Protein AF-A0A7V0VDA1-F1 (afdb_monomer_lite)

Secondary structure (DSSP, 8-state):
-HHHHHHHHHSSPP-TTSGGGTTS-HHHHHHHHHHHHHHHHHHHHTTTSS----EEEEEE-TTSSEEEEEEEESSS--HHHHHHHHHHHHHHHHHHT-EEEEEEEEPP-

Radius of gyration: 15.43 Å; chains: 1; bounding box: 32×30×44 Å

Structure (mmCIF, N/CA/C/O backbone):
data_AF-A0A7V0VDA1-F1
#
_entry.id   AF-A0A7V0VDA1-F1
#
loop_
_atom_site.group_PDB
_atom_site.id
_atom_site.type_symbol
_atom_site.label_atom_id
_atom_site.label_alt_id
_atom_site.label_comp_id
_atom_site.label_asym_id
_atom_site.label_entity_id
_atom_site.label_seq_id
_atom_site.pdbx_PDB_ins_code
_atom_site.Cartn_x
_atom_site.Cartn_y
_atom_site.Cartn_z
_atom_site.occupancy
_atom_site.B_iso_or_equiv
_atom_site.auth_seq_id
_atom_site.auth_comp_id
_atom_site.auth_asym_id
_atom_site.auth_atom_id
_atom_site.pdbx_PDB_model_num
ATOM 1 N N . MET A 1 1 ? -20.159 1.550 7.195 1.00 79.94 1 MET A N 1
ATOM 2 C CA . MET A 1 1 ? -18.949 0.914 6.624 1.00 79.94 1 MET A CA 1
ATOM 3 C C . MET A 1 1 ? -18.266 1.763 5.537 1.00 79.94 1 MET A C 1
ATOM 5 O O . MET A 1 1 ? -17.239 2.369 5.822 1.00 79.94 1 MET A O 1
ATOM 9 N N . ILE A 1 2 ? -18.824 1.872 4.319 1.00 87.06 2 ILE A N 1
ATOM 10 C CA . ILE A 1 2 ? -18.153 2.475 3.138 1.00 87.06 2 ILE A CA 1
ATOM 11 C C . ILE A 1 2 ? -17.710 3.930 3.371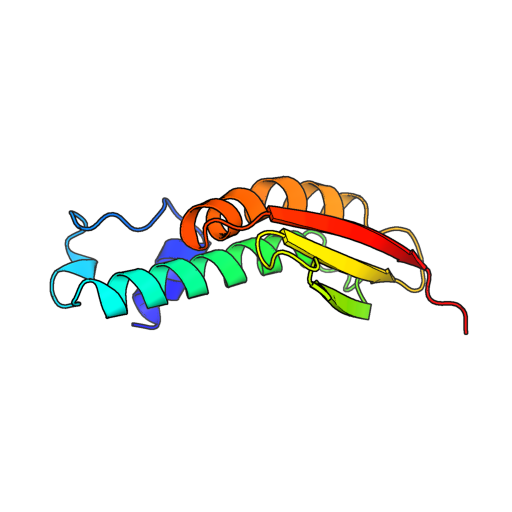 1.00 87.06 2 ILE A C 1
ATOM 13 O O . ILE A 1 2 ? -16.560 4.277 3.109 1.00 87.06 2 ILE A O 1
ATOM 17 N N . ALA A 1 3 ? -18.578 4.770 3.943 1.00 86.75 3 ALA A N 1
ATOM 18 C CA . ALA A 1 3 ? -18.243 6.164 4.253 1.00 86.75 3 ALA A CA 1
ATOM 19 C C . ALA A 1 3 ? -17.051 6.295 5.224 1.00 86.75 3 ALA A C 1
ATOM 21 O O . ALA A 1 3 ? -16.242 7.216 5.101 1.00 86.75 3 ALA A O 1
ATOM 22 N N . ASN A 1 4 ? -16.904 5.355 6.164 1.00 85.56 4 ASN A N 1
ATOM 23 C CA . ASN A 1 4 ? -15.771 5.332 7.088 1.00 85.56 4 ASN A CA 1
ATOM 24 C C . ASN A 1 4 ? -14.481 4.923 6.366 1.00 85.56 4 ASN A C 1
ATOM 26 O O . ASN A 1 4 ? -13.467 5.596 6.535 1.00 85.56 4 ASN A O 1
ATOM 30 N N . ILE A 1 5 ? -14.526 3.913 5.492 1.00 87.38 5 ILE A N 1
ATOM 31 C CA . ILE A 1 5 ? -13.387 3.526 4.638 1.00 87.38 5 ILE A CA 1
ATOM 32 C C . ILE A 1 5 ? -12.923 4.731 3.796 1.00 87.38 5 ILE A C 1
ATOM 34 O O . ILE A 1 5 ? -11.745 5.098 3.806 1.00 87.38 5 ILE A O 1
ATOM 38 N N . ALA A 1 6 ? -13.866 5.425 3.148 1.00 85.88 6 ALA A N 1
ATOM 39 C CA . ALA A 1 6 ? -13.593 6.626 2.363 1.00 85.88 6 ALA A CA 1
ATOM 40 C C . ALA A 1 6 ? -13.004 7.770 3.215 1.00 85.88 6 ALA A C 1
ATOM 42 O O . ALA A 1 6 ? -12.047 8.428 2.812 1.00 85.88 6 ALA A O 1
ATOM 43 N N . ARG A 1 7 ? -13.515 7.999 4.428 1.00 84.00 7 ARG A N 1
ATOM 44 C CA . ARG A 1 7 ? -12.974 9.022 5.338 1.00 84.00 7 ARG A CA 1
ATOM 45 C C . ARG A 1 7 ? -11.539 8.705 5.757 1.00 84.00 7 ARG A C 1
ATOM 47 O O . ARG A 1 7 ? -10.684 9.593 5.757 1.00 84.00 7 ARG A O 1
ATOM 54 N N . TYR A 1 8 ? -11.287 7.457 6.136 1.00 84.31 8 TYR A N 1
ATOM 55 C CA . TYR A 1 8 ? -10.030 7.047 6.746 1.00 84.31 8 TYR A CA 1
ATOM 56 C C . TYR A 1 8 ? -8.923 6.739 5.742 1.00 84.31 8 TYR A C 1
ATOM 58 O O . TYR A 1 8 ? -7.772 6.660 6.165 1.00 84.31 8 TYR A O 1
ATOM 66 N N . HIS A 1 9 ? -9.193 6.648 4.435 1.00 82.81 9 HIS A N 1
ATOM 67 C CA . HIS A 1 9 ? -8.102 6.565 3.457 1.00 82.81 9 HIS A CA 1
ATOM 68 C C . HIS A 1 9 ? -7.403 7.919 3.215 1.00 82.81 9 HIS A C 1
ATOM 70 O O . HIS A 1 9 ? -6.199 7.934 2.988 1.00 82.81 9 HIS A O 1
ATOM 76 N N . ARG A 1 10 ? -8.107 9.061 3.334 1.00 75.38 10 ARG A N 1
ATOM 77 C CA . ARG A 1 10 ? -7.520 10.411 3.113 1.00 75.38 10 ARG A CA 1
ATOM 78 C C . ARG A 1 10 ? -7.095 11.137 4.390 1.00 75.38 10 ARG A C 1
ATOM 80 O O . ARG A 1 10 ? -6.238 12.011 4.330 1.00 75.38 10 ARG A O 1
ATOM 87 N N . LYS A 1 11 ? -7.738 10.854 5.531 1.00 70.75 11 LYS A N 1
ATOM 88 C CA . LYS A 1 11 ? -7.562 11.617 6.788 1.00 70.75 11 LYS A CA 1
ATOM 89 C C . LYS A 1 11 ? -6.698 10.868 7.814 1.00 70.75 11 LYS A C 1
ATOM 91 O O . LYS A 1 11 ? -5.901 10.015 7.445 1.00 70.75 11 LYS A O 1
ATOM 96 N N . ALA A 1 12 ? -6.788 11.204 9.102 1.00 68.62 12 ALA A N 1
ATOM 97 C CA . ALA A 1 12 ? -6.103 10.481 10.181 1.00 68.62 12 ALA A CA 1
ATOM 98 C C . ALA A 1 12 ? -6.542 9.003 10.256 1.00 68.62 12 ALA A C 1
ATOM 100 O O . ALA A 1 12 ? -7.552 8.633 9.663 1.00 68.62 12 ALA A O 1
ATOM 101 N N . LEU A 1 13 ? -5.790 8.159 10.970 1.00 63.81 13 LEU A N 1
ATOM 102 C CA . LEU A 1 13 ? -6.177 6.762 11.204 1.00 63.81 13 LEU A CA 1
ATOM 103 C C . LEU A 1 13 ? -7.495 6.668 11.994 1.00 63.81 13 LEU A C 1
ATOM 105 O O . LEU A 1 13 ? -7.771 7.555 12.812 1.00 63.81 13 LEU A O 1
ATOM 109 N N . PRO A 1 14 ? -8.303 5.617 11.766 1.00 62.38 14 PRO A N 1
ATOM 110 C CA . PRO A 1 14 ? -9.452 5.332 12.614 1.00 62.38 14 PRO A CA 1
ATOM 111 C C . PRO A 1 14 ? -8.987 5.129 14.057 1.00 62.38 14 PRO A C 1
ATOM 113 O O . PRO A 1 14 ? -8.009 4.435 14.319 1.00 62.38 14 PRO A O 1
ATOM 116 N N . LYS A 1 15 ? -9.672 5.784 14.992 1.00 65.81 15 LYS A N 1
ATOM 117 C CA . LYS A 1 15 ? -9.518 5.584 16.432 1.00 65.81 15 LYS A CA 1
ATOM 118 C C . LYS A 1 15 ? -10.900 5.268 16.980 1.00 65.81 15 LYS A C 1
ATOM 120 O O . LYS A 1 15 ? -11.843 5.970 16.615 1.00 65.81 15 LYS A O 1
ATOM 125 N N . GLU A 1 16 ? -11.009 4.293 17.876 1.00 58.22 16 GLU A N 1
ATOM 126 C CA . GLU A 1 16 ? -12.280 3.875 18.502 1.00 58.22 16 GLU A CA 1
ATOM 127 C C . GLU A 1 16 ? -13.078 5.055 19.075 1.00 58.22 16 GLU A C 1
ATOM 129 O O . GLU A 1 16 ? -14.297 5.118 18.975 1.00 58.22 16 GLU A O 1
ATOM 134 N N . LYS A 1 17 ? -12.387 6.082 19.589 1.00 61.72 17 LYS A N 1
ATOM 135 C CA . LYS A 1 17 ? -13.019 7.284 20.160 1.00 61.72 17 LYS A CA 1
ATOM 136 C C . LYS A 1 17 ? -13.712 8.194 19.134 1.00 61.72 17 LYS A C 1
ATOM 138 O O . LYS A 1 17 ? -14.322 9.193 19.518 1.00 61.72 17 LYS A O 1
ATOM 143 N N . HIS A 1 18 ? -13.610 7.924 17.832 1.00 74.31 18 HIS A N 1
ATOM 144 C CA . HIS A 1 18 ? -14.294 8.722 16.819 1.00 74.31 18 HIS A CA 1
ATOM 145 C C . HIS A 1 18 ? -15.794 8.407 16.808 1.00 74.31 18 HIS A C 1
ATOM 147 O O . HIS A 1 18 ? -16.187 7.269 16.583 1.00 74.31 18 HIS A O 1
ATOM 153 N N . LYS A 1 19 ? -16.642 9.439 16.961 1.00 69.00 19 LYS A N 1
ATOM 154 C CA . LYS A 1 19 ? -18.116 9.310 16.982 1.00 69.00 19 LYS A CA 1
ATOM 155 C C . LYS A 1 19 ? -18.680 8.433 15.853 1.00 69.00 19 LYS A C 1
ATOM 157 O O . LYS A 1 19 ? -19.625 7.701 16.084 1.00 69.00 19 LYS A O 1
ATOM 162 N N . ASN A 1 20 ? -18.070 8.475 14.670 1.00 74.50 20 ASN A N 1
ATOM 163 C CA . ASN A 1 20 ? -18.529 7.773 13.467 1.00 74.50 20 ASN A CA 1
ATOM 164 C C . ASN A 1 20 ? -18.237 6.257 13.469 1.00 74.50 20 ASN A C 1
ATOM 166 O O . ASN A 1 20 ? -18.571 5.578 12.498 1.00 74.50 20 ASN A O 1
ATOM 170 N N . LEU A 1 21 ? -17.534 5.758 14.490 1.00 77.81 21 LEU A N 1
ATOM 171 C CA . LEU A 1 21 ? -17.213 4.344 14.689 1.00 77.81 21 LEU A CA 1
ATOM 172 C C . LEU A 1 21 ? -17.965 3.728 15.878 1.00 77.81 21 LEU A C 1
ATOM 174 O O . LEU A 1 21 ? -17.823 2.539 16.105 1.00 77.81 21 LEU A O 1
ATOM 178 N N . LYS A 1 22 ? -18.767 4.512 16.613 1.00 79.31 22 LYS A N 1
ATOM 179 C CA . LYS A 1 22 ? -19.448 4.061 17.839 1.00 79.31 22 LYS A CA 1
ATOM 180 C C . LYS A 1 22 ? -20.468 2.942 17.627 1.00 79.31 22 LYS A C 1
ATOM 182 O O . LYS A 1 22 ? -20.740 2.217 18.572 1.00 79.31 22 LYS A O 1
ATOM 187 N N . ASP A 1 23 ? -21.020 2.843 16.422 1.00 84.69 23 ASP A N 1
ATOM 188 C CA . ASP A 1 23 ? -22.040 1.850 16.071 1.00 84.69 23 ASP A CA 1
ATOM 189 C C . ASP A 1 23 ? -21.437 0.572 15.460 1.00 84.69 23 ASP A C 1
ATOM 191 O O . ASP A 1 23 ? -22.184 -0.280 14.993 1.00 84.69 23 ASP A O 1
ATOM 195 N N . PHE A 1 24 ? -20.103 0.465 15.401 1.00 84.62 24 PHE A N 1
ATOM 196 C CA . PHE A 1 24 ? -19.389 -0.688 14.849 1.00 84.62 24 PHE A CA 1
ATOM 197 C C . PHE A 1 24 ? -18.696 -1.451 15.972 1.00 84.62 24 PHE A C 1
ATOM 199 O O . PHE A 1 24 ? -18.138 -0.832 16.882 1.00 84.62 24 PHE A O 1
ATOM 206 N N . ASP A 1 25 ? -18.697 -2.778 15.881 1.00 89.12 25 ASP A N 1
ATOM 207 C CA . ASP A 1 25 ? -17.891 -3.609 16.773 1.00 89.12 25 ASP A CA 1
ATOM 208 C C . ASP A 1 25 ? -16.391 -3.561 16.410 1.00 89.12 25 ASP A C 1
ATOM 210 O O . ASP A 1 25 ? -15.977 -3.006 15.382 1.00 89.12 25 ASP A O 1
ATOM 214 N N . ASP A 1 26 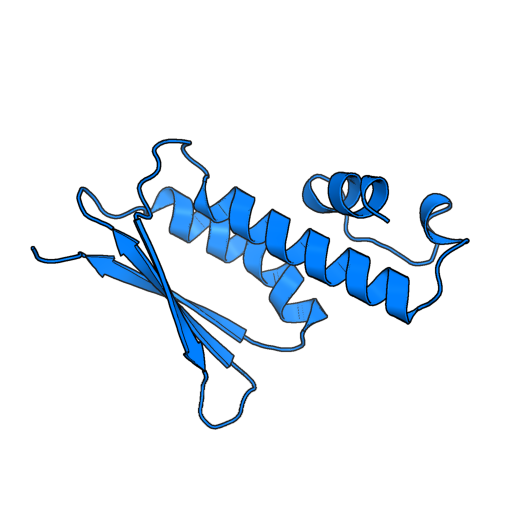? -15.547 -4.133 17.270 1.00 87.75 26 ASP A N 1
ATOM 215 C CA . ASP A 1 26 ? -14.091 -4.111 17.092 1.00 87.75 26 ASP A CA 1
ATOM 216 C C . ASP A 1 26 ? -13.645 -4.819 15.800 1.00 87.75 26 ASP A C 1
ATOM 218 O O . ASP A 1 26 ? -12.685 -4.392 15.146 1.00 87.75 26 ASP A O 1
ATOM 222 N N . ASP A 1 27 ? -14.365 -5.861 15.376 1.00 90.56 27 ASP A N 1
ATOM 223 C CA . ASP A 1 27 ? -14.078 -6.604 14.148 1.00 90.56 27 ASP A CA 1
ATOM 224 C C . ASP A 1 27 ? -14.419 -5.783 12.899 1.00 90.56 27 ASP A C 1
ATOM 226 O O . ASP A 1 27 ? -13.666 -5.766 11.916 1.00 90.56 27 ASP A O 1
ATOM 230 N N . GLU A 1 28 ? -15.531 -5.057 12.915 1.00 90.81 28 GLU A N 1
ATOM 231 C CA . GLU A 1 28 ? -15.922 -4.116 11.876 1.00 90.81 28 GLU A CA 1
ATOM 232 C C . GLU A 1 28 ? -14.967 -2.924 11.810 1.00 90.81 28 GLU A C 1
ATOM 234 O O . GLU A 1 28 ? -14.537 -2.536 10.717 1.00 90.81 28 GLU A O 1
ATOM 239 N N . ILE A 1 29 ? -14.557 -2.371 12.955 1.00 88.62 29 ILE A N 1
ATOM 240 C CA . ILE A 1 29 ? -13.544 -1.310 13.021 1.00 88.62 29 ILE A CA 1
ATOM 241 C C . ILE A 1 29 ? -12.218 -1.815 12.446 1.00 88.62 29 ILE A C 1
ATOM 243 O O . ILE A 1 29 ? -11.581 -1.108 11.649 1.00 88.62 29 ILE A O 1
ATOM 247 N N . ARG A 1 30 ? -11.811 -3.047 12.774 1.00 90.12 30 ARG A N 1
ATOM 248 C CA . ARG A 1 30 ? -10.617 -3.687 12.208 1.00 90.12 30 ARG A CA 1
ATOM 249 C C . ARG A 1 30 ? -10.731 -3.827 10.690 1.00 90.12 30 ARG A C 1
ATOM 251 O O . ARG A 1 30 ? -9.809 -3.421 9.979 1.00 90.12 30 ARG A O 1
ATOM 258 N N . LYS A 1 31 ? -11.864 -4.313 10.170 1.00 92.31 31 LYS A N 1
ATOM 259 C CA . LYS A 1 31 ? -12.126 -4.410 8.719 1.00 92.31 31 LYS A CA 1
ATOM 260 C C . LYS A 1 31 ? -12.052 -3.043 8.036 1.00 92.31 31 LYS A C 1
ATOM 262 O O . LYS A 1 31 ? -11.338 -2.897 7.045 1.00 92.31 31 LYS A O 1
ATOM 267 N N . ILE A 1 32 ? -12.724 -2.025 8.581 1.00 91.44 32 ILE A N 1
ATOM 268 C CA . ILE A 1 32 ? -12.686 -0.644 8.066 1.00 91.44 32 ILE A CA 1
ATOM 269 C C . ILE A 1 32 ? -11.245 -0.134 8.008 1.00 91.44 32 ILE A C 1
ATOM 271 O O . ILE A 1 32 ? -10.844 0.477 7.016 1.00 91.44 32 ILE A O 1
ATOM 275 N N . SER A 1 33 ? -10.466 -0.392 9.057 1.00 90.62 33 SER A N 1
ATOM 276 C CA . SER A 1 33 ? -9.075 0.046 9.166 1.00 90.62 33 SER A CA 1
ATOM 277 C C . SER A 1 33 ? -8.193 -0.599 8.103 1.00 90.62 33 SER A C 1
ATOM 279 O O . SER A 1 33 ? -7.450 0.107 7.420 1.00 90.62 33 SER A O 1
ATOM 281 N N . ILE A 1 34 ? -8.307 -1.917 7.920 1.00 93.25 34 ILE A N 1
ATOM 282 C CA . ILE A 1 34 ? -7.547 -2.664 6.910 1.00 93.25 34 ILE A CA 1
ATOM 283 C C . ILE A 1 34 ? -7.903 -2.171 5.505 1.00 93.25 34 ILE A C 1
ATOM 285 O O . ILE A 1 34 ? -7.008 -1.829 4.735 1.00 93.25 34 ILE A O 1
ATOM 289 N N . LEU A 1 35 ? -9.195 -2.052 5.185 1.00 94.38 35 LEU A N 1
ATOM 290 C CA . LEU A 1 35 ? -9.651 -1.585 3.871 1.00 94.38 35 LEU A CA 1
ATOM 291 C C . LEU A 1 35 ? -9.202 -0.145 3.586 1.00 94.38 35 LEU A C 1
ATOM 293 O O . LEU A 1 35 ? -8.730 0.155 2.490 1.00 94.38 35 LEU A O 1
ATOM 297 N N . ALA A 1 36 ? -9.266 0.745 4.579 1.00 92.88 36 ALA A N 1
ATOM 298 C CA . ALA A 1 36 ? -8.723 2.096 4.455 1.00 92.88 36 ALA A CA 1
ATOM 299 C C . ALA A 1 36 ? -7.194 2.096 4.263 1.00 92.88 36 ALA A C 1
ATOM 301 O O . ALA A 1 36 ? -6.668 2.929 3.525 1.00 92.88 36 ALA A O 1
ATOM 302 N N . GLY A 1 37 ? -6.479 1.168 4.909 1.00 93.38 37 GLY A N 1
ATOM 303 C CA . GLY A 1 37 ? -5.043 0.947 4.730 1.00 93.38 37 GLY A CA 1
ATOM 304 C C . GLY A 1 37 ? -4.680 0.487 3.317 1.00 93.38 37 GLY A C 1
ATOM 305 O O . GLY A 1 37 ? -3.729 1.011 2.740 1.00 93.38 37 GLY A O 1
ATOM 306 N N . ILE A 1 38 ? -5.469 -0.421 2.735 1.00 94.44 38 ILE A N 1
ATOM 307 C CA . ILE A 1 38 ? -5.315 -0.861 1.340 1.00 94.44 38 ILE A CA 1
ATOM 308 C C . ILE A 1 38 ? -5.492 0.329 0.395 1.00 94.44 38 ILE A C 1
ATOM 310 O O . ILE A 1 38 ? -4.596 0.610 -0.394 1.00 94.44 38 ILE A O 1
ATOM 314 N N . LEU A 1 39 ? -6.576 1.100 0.539 1.00 94.06 39 LEU A N 1
ATOM 315 C CA . LEU A 1 39 ? -6.808 2.277 -0.307 1.00 94.06 39 LEU A CA 1
ATOM 316 C C . LEU A 1 39 ? -5.701 3.333 -0.186 1.00 94.06 39 LEU A C 1
ATOM 318 O O . LEU A 1 39 ? -5.352 3.975 -1.172 1.00 94.06 39 LEU A O 1
ATOM 322 N N . ARG A 1 40 ? -5.114 3.514 1.004 1.00 92.06 40 ARG A N 1
ATOM 323 C CA . ARG A 1 40 ? -3.960 4.411 1.184 1.00 92.06 40 ARG A CA 1
ATOM 324 C C . ARG A 1 40 ? -2.752 3.963 0.382 1.00 92.06 40 ARG A C 1
ATOM 326 O O . ARG A 1 40 ? -2.063 4.826 -0.156 1.00 92.06 40 ARG A O 1
ATOM 333 N N . LEU A 1 41 ? -2.473 2.660 0.362 1.00 94.50 41 LEU A N 1
ATOM 334 C CA . LEU A 1 41 ? -1.390 2.092 -0.432 1.00 94.50 41 LEU A CA 1
ATOM 335 C C . LEU A 1 41 ? -1.681 2.270 -1.924 1.00 94.50 41 LEU A C 1
ATOM 337 O O . LEU A 1 41 ? -0.826 2.789 -2.631 1.00 94.50 41 LEU A O 1
ATOM 341 N N . SER A 1 42 ? -2.903 1.966 -2.369 1.00 93.81 42 SER A N 1
ATOM 342 C CA . SER A 1 42 ? -3.349 2.201 -3.749 1.00 93.81 42 SER A CA 1
ATOM 343 C C . SER A 1 42 ? -3.194 3.661 -4.190 1.00 93.81 42 SER A C 1
ATOM 345 O O . SER A 1 42 ? -2.704 3.917 -5.280 1.00 93.81 42 SER A O 1
ATOM 347 N N . ASP A 1 43 ? -3.508 4.632 -3.329 1.00 93.38 43 ASP A N 1
ATOM 348 C CA . ASP A 1 43 ? -3.305 6.064 -3.619 1.00 93.38 43 ASP A CA 1
ATOM 349 C C . ASP A 1 43 ? -1.811 6.457 -3.695 1.00 93.38 43 ASP A C 1
ATOM 351 O O . ASP A 1 43 ? -1.449 7.482 -4.265 1.00 93.38 43 ASP A O 1
ATOM 355 N N . GLY A 1 44 ? -0.913 5.655 -3.111 1.00 93.62 44 GLY A N 1
ATOM 356 C CA . GLY A 1 44 ? 0.530 5.771 -3.339 1.00 93.62 44 GLY A CA 1
ATOM 357 C C . GLY A 1 44 ? 0.956 5.194 -4.688 1.00 93.62 44 GLY A C 1
ATOM 358 O O . GLY A 1 44 ? 1.780 5.796 -5.370 1.00 93.62 44 GLY A O 1
ATOM 359 N N . LEU A 1 45 ? 0.367 4.062 -5.075 1.00 95.12 45 LEU A N 1
ATOM 360 C CA . LEU A 1 45 ? 0.640 3.375 -6.338 1.00 95.12 45 LEU A CA 1
ATOM 361 C C . LEU A 1 45 ? 0.160 4.174 -7.560 1.00 95.12 45 LEU A C 1
ATOM 363 O O . LEU A 1 45 ? 0.732 4.025 -8.629 1.00 95.12 45 LEU A O 1
ATOM 367 N N . GLU A 1 46 ? -0.830 5.054 -7.392 1.00 93.38 46 GLU A N 1
ATOM 368 C CA . GLU A 1 46 ? -1.395 5.901 -8.456 1.00 93.38 46 GLU A CA 1
ATOM 369 C C . GLU A 1 46 ? -0.948 7.375 -8.345 1.00 93.38 46 GLU A C 1
ATOM 371 O O . GLU A 1 46 ? -1.631 8.296 -8.791 1.00 93.38 46 GLU A O 1
ATOM 376 N N . LYS A 1 47 ? 0.199 7.643 -7.703 1.00 93.75 47 LYS A N 1
ATOM 377 C CA . LYS A 1 47 ? 0.597 9.000 -7.286 1.00 93.75 47 LYS A CA 1
ATOM 378 C C . LYS A 1 47 ? 0.663 10.030 -8.422 1.00 93.75 47 LYS A C 1
ATOM 380 O O . LYS A 1 47 ? 0.410 11.214 -8.159 1.00 93.75 47 LYS A O 1
ATOM 385 N N . THR A 1 48 ? 1.098 9.639 -9.618 1.00 94.38 48 THR A N 1
ATOM 386 C CA . THR A 1 48 ? 1.229 10.552 -10.768 1.00 94.38 48 THR A CA 1
ATOM 387 C C . THR A 1 48 ? 0.017 10.544 -11.693 1.00 94.38 48 THR A C 1
ATOM 389 O O . THR A 1 48 ? -0.063 11.410 -12.557 1.00 94.38 48 THR A O 1
ATOM 392 N N . HIS A 1 49 ? -0.925 9.616 -11.501 1.00 92.94 49 HIS A N 1
ATOM 393 C CA . HIS A 1 49 ? -2.045 9.367 -12.414 1.00 92.94 49 HIS A CA 1
ATOM 394 C C . HIS A 1 49 ? -1.638 8.942 -13.840 1.00 92.94 49 HIS A C 1
ATOM 396 O O . HIS A 1 49 ? -2.429 9.057 -14.773 1.00 92.94 49 HIS A O 1
ATOM 402 N N . ASN A 1 50 ? -0.405 8.451 -14.017 1.00 93.94 50 ASN A N 1
ATOM 403 C CA . ASN A 1 50 ? 0.134 8.033 -15.315 1.00 93.94 50 ASN A CA 1
ATOM 404 C C . ASN A 1 50 ? -0.028 6.528 -15.599 1.00 93.94 50 ASN A C 1
ATOM 406 O O . ASN A 1 50 ? 0.482 6.058 -16.615 1.00 93.94 50 ASN A O 1
ATOM 410 N N . ALA A 1 51 ? -0.676 5.762 -14.709 1.00 92.31 51 ALA A N 1
ATOM 411 C CA . ALA A 1 51 ? -0.875 4.315 -14.854 1.00 92.31 51 ALA A CA 1
ATOM 412 C C . ALA A 1 51 ? 0.416 3.522 -15.183 1.00 92.31 51 ALA A C 1
ATOM 414 O O . ALA A 1 51 ? 0.422 2.618 -16.020 1.00 92.31 51 ALA A O 1
ATOM 415 N N . LEU A 1 52 ? 1.537 3.869 -14.533 1.00 95.12 52 LEU A N 1
ATOM 416 C CA . LEU A 1 52 ? 2.856 3.277 -14.817 1.00 95.12 52 LEU A CA 1
ATOM 417 C C . LEU A 1 52 ? 3.022 1.844 -14.293 1.00 95.12 52 LEU A C 1
ATOM 419 O O . LEU A 1 52 ? 3.872 1.102 -14.782 1.00 95.12 52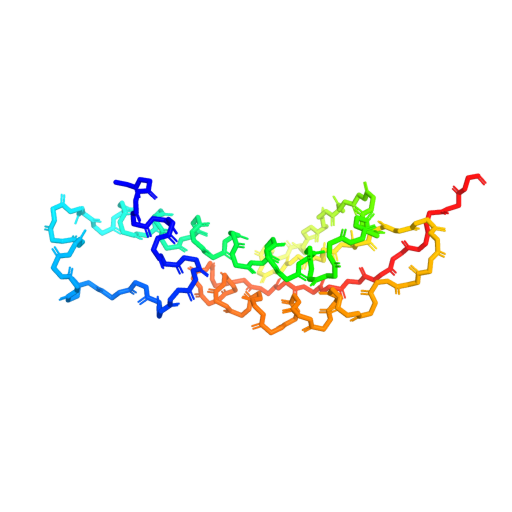 LEU A O 1
ATOM 423 N N . ILE A 1 53 ? 2.241 1.455 -13.285 1.00 95.75 53 ILE A N 1
ATOM 424 C CA . ILE A 1 53 ? 2.249 0.101 -12.730 1.00 95.75 53 ILE A CA 1
ATOM 425 C C . ILE A 1 53 ? 1.217 -0.719 -13.501 1.00 95.75 53 ILE A C 1
ATOM 427 O O . ILE A 1 53 ? 0.014 -0.530 -13.347 1.00 95.75 53 ILE A O 1
ATOM 431 N N . ASN A 1 54 ? 1.696 -1.633 -14.338 1.00 95.25 54 ASN A N 1
ATOM 432 C CA . ASN A 1 54 ? 0.860 -2.458 -15.206 1.00 95.25 54 ASN A CA 1
ATOM 433 C C . ASN A 1 54 ? 0.383 -3.740 -14.517 1.00 95.25 54 ASN A C 1
ATOM 435 O O . ASN A 1 54 ? -0.650 -4.287 -14.889 1.00 95.25 54 ASN A O 1
ATOM 439 N N . ASP A 1 55 ? 1.138 -4.233 -13.536 1.00 95.25 55 ASP A N 1
ATOM 440 C CA . ASP A 1 55 ? 0.769 -5.412 -12.761 1.00 95.25 55 ASP A CA 1
ATOM 441 C C . ASP A 1 55 ? 1.443 -5.419 -11.383 1.00 95.25 55 ASP A C 1
ATOM 443 O O . ASP A 1 55 ? 2.496 -4.809 -11.184 1.00 95.25 55 ASP A O 1
ATOM 447 N N . ILE A 1 56 ? 0.841 -6.129 -10.427 1.00 95.38 56 ILE A N 1
ATOM 448 C CA . ILE A 1 56 ? 1.398 -6.332 -9.095 1.00 95.38 56 ILE A CA 1
ATOM 449 C C . ILE A 1 56 ? 1.417 -7.823 -8.759 1.00 95.38 56 ILE A C 1
ATOM 451 O O . ILE A 1 56 ? 0.372 -8.469 -8.707 1.00 95.38 5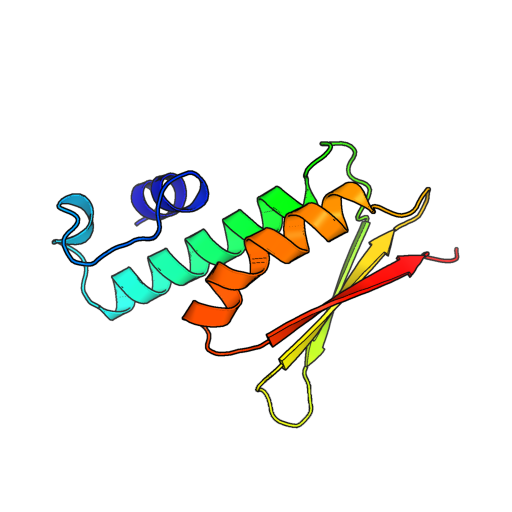6 ILE A O 1
ATOM 455 N N . LYS A 1 57 ? 2.598 -8.352 -8.419 1.00 95.56 57 LYS A N 1
ATOM 456 C CA . LYS A 1 57 ? 2.740 -9.699 -7.842 1.00 95.56 57 LYS A CA 1
ATOM 457 C C . LYS A 1 57 ? 2.952 -9.632 -6.337 1.00 95.56 57 LYS A C 1
ATOM 459 O O . LYS A 1 57 ? 3.723 -8.807 -5.852 1.00 95.56 57 LYS A O 1
ATOM 464 N N . PHE A 1 58 ? 2.340 -10.567 -5.617 1.00 94.06 58 PHE A N 1
ATOM 465 C CA . PHE A 1 58 ? 2.567 -10.779 -4.191 1.00 94.06 58 PHE A CA 1
ATOM 466 C C . PHE A 1 58 ? 3.281 -12.107 -3.975 1.00 94.06 58 PHE A C 1
ATOM 468 O O . PHE A 1 58 ? 2.789 -13.155 -4.385 1.00 94.06 58 PHE A O 1
ATOM 475 N N . ILE A 1 59 ? 4.435 -12.060 -3.317 1.00 94.75 59 ILE A N 1
ATOM 476 C CA . ILE A 1 59 ? 5.227 -13.241 -2.981 1.00 94.75 59 ILE A CA 1
ATOM 477 C C . ILE A 1 59 ? 5.295 -13.317 -1.452 1.00 94.75 59 ILE A C 1
ATOM 479 O O . ILE A 1 59 ? 5.983 -12.487 -0.848 1.00 94.75 59 ILE A O 1
ATOM 483 N N . PRO A 1 60 ? 4.570 -14.244 -0.805 1.00 91.19 60 PRO A N 1
ATOM 484 C CA . PRO A 1 60 ? 4.637 -14.404 0.639 1.00 91.19 60 PRO A CA 1
ATOM 485 C C . PRO A 1 60 ? 6.007 -14.942 1.057 1.00 91.19 60 PRO A C 1
ATOM 487 O O . PRO A 1 60 ? 6.612 -15.767 0.373 1.00 91.19 60 PRO A O 1
ATOM 490 N N . ASP A 1 61 ? 6.487 -14.486 2.206 1.00 87.25 61 ASP A N 1
ATOM 491 C CA . ASP A 1 61 ? 7.620 -15.105 2.882 1.00 87.25 61 ASP A CA 1
ATOM 492 C C . ASP A 1 61 ? 7.187 -16.425 3.542 1.00 87.25 61 ASP A C 1
ATOM 494 O O . ASP A 1 61 ? 6.040 -16.572 3.974 1.00 87.25 61 ASP A O 1
ATOM 498 N N . LYS A 1 62 ? 8.119 -17.374 3.676 1.00 84.94 62 LYS A N 1
ATOM 499 C CA . LYS A 1 62 ? 7.888 -18.705 4.265 1.00 84.94 62 LYS A CA 1
ATOM 500 C C . LYS A 1 62 ? 7.296 -18.631 5.675 1.00 84.94 62 LYS A C 1
ATOM 502 O O . LYS A 1 62 ? 6.565 -19.525 6.082 1.00 84.94 62 LYS A O 1
ATOM 507 N N . ASN A 1 63 ? 7.591 -17.552 6.399 1.00 84.31 63 ASN A N 1
ATOM 508 C CA . ASN A 1 63 ? 7.163 -17.346 7.781 1.00 84.31 63 ASN A CA 1
ATOM 509 C C . ASN A 1 63 ? 5.843 -16.561 7.910 1.00 84.31 63 ASN A C 1
ATOM 511 O O . ASN A 1 63 ? 5.420 -16.280 9.030 1.00 84.31 63 ASN A O 1
ATOM 515 N N . GLY A 1 64 ? 5.228 -16.120 6.803 1.00 81.19 64 GLY A N 1
ATOM 516 C CA . GLY A 1 64 ? 3.954 -15.382 6.793 1.00 81.19 64 GLY A CA 1
ATOM 517 C C . GLY A 1 64 ? 3.985 -13.973 7.408 1.00 81.19 64 GLY A C 1
ATOM 518 O O . GLY A 1 64 ? 2.968 -13.287 7.428 1.00 81.19 64 GLY A O 1
ATOM 519 N N . LYS A 1 65 ? 5.141 -13.510 7.902 1.00 89.25 65 LYS A N 1
ATOM 520 C CA . LYS A 1 65 ? 5.309 -12.184 8.533 1.00 89.25 65 LYS A CA 1
ATOM 521 C C . LYS A 1 65 ? 5.683 -11.080 7.551 1.00 89.25 65 LYS A C 1
ATOM 523 O O . LYS A 1 65 ? 5.763 -9.910 7.927 1.00 89.25 65 LYS A O 1
ATOM 528 N N . SER A 1 66 ? 5.948 -11.434 6.300 1.00 93.00 66 SER A N 1
ATOM 529 C CA . SER A 1 66 ? 6.233 -10.462 5.260 1.00 93.00 66 SER A CA 1
ATOM 530 C C . SER A 1 66 ? 5.796 -10.959 3.890 1.00 93.00 66 SER A C 1
ATOM 532 O O . SER A 1 66 ? 5.597 -12.155 3.679 1.00 93.00 66 SER A O 1
ATOM 534 N N . PHE A 1 67 ? 5.639 -10.031 2.957 1.00 94.00 67 PHE A N 1
ATOM 535 C CA . PHE A 1 67 ? 5.524 -10.344 1.544 1.00 94.00 67 PHE A CA 1
ATOM 536 C C . PHE A 1 67 ? 6.305 -9.340 0.707 1.00 94.00 67 PHE A C 1
ATOM 538 O O . PHE A 1 67 ? 6.503 -8.185 1.094 1.00 94.00 67 PHE A O 1
ATOM 545 N N . ILE A 1 68 ? 6.749 -9.793 -0.458 1.00 95.44 68 ILE A N 1
ATOM 546 C CA . ILE A 1 68 ? 7.312 -8.940 -1.495 1.00 95.44 68 ILE A CA 1
ATOM 547 C C . ILE A 1 68 ? 6.170 -8.564 -2.433 1.00 95.44 68 ILE A C 1
ATOM 549 O O . ILE A 1 68 ? 5.524 -9.437 -3.009 1.00 95.44 68 ILE A O 1
ATOM 553 N N . MET A 1 69 ? 5.927 -7.266 -2.571 1.00 96.50 69 MET A N 1
ATOM 554 C CA . MET A 1 69 ? 5.025 -6.710 -3.570 1.00 96.50 69 MET A CA 1
ATOM 555 C C . MET A 1 69 ? 5.881 -6.201 -4.732 1.00 96.50 69 MET A C 1
ATOM 557 O O . MET A 1 69 ? 6.609 -5.216 -4.596 1.00 96.50 69 MET A O 1
ATOM 561 N N . VAL A 1 70 ? 5.826 -6.904 -5.859 1.00 97.12 70 VAL A N 1
ATOM 562 C CA . VAL A 1 70 ? 6.571 -6.554 -7.071 1.00 97.12 70 VAL A CA 1
ATOM 563 C C . VAL A 1 70 ? 5.675 -5.705 -7.961 1.00 97.12 70 VAL A C 1
ATOM 565 O O . VAL A 1 70 ? 4.668 -6.197 -8.463 1.00 97.12 70 VAL A O 1
ATOM 568 N N . LEU A 1 71 ? 6.046 -4.440 -8.137 1.00 97.06 71 LEU A N 1
ATOM 569 C CA . LEU A 1 71 ? 5.379 -3.471 -8.998 1.00 97.06 71 LEU A CA 1
ATOM 570 C C . LEU A 1 71 ? 5.989 -3.577 -10.393 1.00 97.06 71 LEU A C 1
ATOM 572 O O . LEU A 1 71 ? 7.157 -3.230 -10.607 1.00 97.06 71 LEU A O 1
ATOM 576 N N . ARG A 1 72 ? 5.209 -4.110 -11.329 1.00 97.12 72 ARG A N 1
ATOM 577 C CA . ARG A 1 72 ? 5.658 -4.405 -12.684 1.00 97.12 72 ARG A CA 1
ATOM 578 C C . ARG A 1 72 ? 5.272 -3.273 -13.628 1.00 97.12 72 ARG A C 1
ATOM 580 O O . ARG A 1 72 ? 4.124 -2.837 -13.616 1.00 97.12 72 ARG A O 1
ATOM 587 N N . TYR A 1 73 ? 6.219 -2.805 -14.433 1.00 96.56 73 TYR A N 1
ATOM 588 C CA . TYR A 1 73 ? 6.051 -1.646 -15.316 1.00 96.56 73 TYR A CA 1
ATOM 589 C C . TYR A 1 73 ? 6.637 -1.910 -16.705 1.00 96.56 73 TYR A C 1
ATOM 591 O O . TYR A 1 73 ? 7.562 -2.706 -16.854 1.00 96.56 73 TYR A O 1
ATOM 599 N N . LEU A 1 74 ? 6.113 -1.233 -17.725 1.00 95.94 74 LEU A N 1
ATOM 600 C CA . LEU A 1 74 ? 6.552 -1.393 -19.118 1.00 95.94 74 LEU A CA 1
ATOM 601 C C . LEU A 1 74 ? 7.504 -0.302 -19.602 1.00 95.94 74 LEU A C 1
ATOM 603 O O . LEU A 1 74 ? 8.472 -0.580 -20.311 1.00 95.94 74 LEU A O 1
ATOM 607 N N . THR A 1 75 ? 7.212 0.947 -19.249 1.00 92.94 75 THR A N 1
ATOM 608 C CA . THR A 1 75 ? 7.857 2.119 -19.844 1.00 92.94 75 THR A CA 1
ATOM 609 C C . THR A 1 75 ? 9.089 2.530 -19.035 1.00 92.94 75 THR A C 1
ATOM 611 O O . THR A 1 75 ? 10.158 1.928 -19.176 1.00 92.94 75 THR A O 1
ATOM 614 N N . HIS A 1 76 ? 8.952 3.545 -18.186 1.00 92.88 76 HIS A N 1
ATOM 615 C CA . HIS A 1 76 ? 9.988 4.021 -17.279 1.00 92.88 76 HIS A CA 1
ATOM 616 C C . HIS A 1 76 ? 9.681 3.593 -15.835 1.00 92.88 76 HIS A C 1
ATOM 618 O O . HIS A 1 76 ? 8.521 3.326 -15.514 1.00 92.88 76 HIS A O 1
ATOM 624 N N . PRO A 1 77 ? 10.701 3.502 -14.962 1.00 94.56 77 PRO A N 1
ATOM 625 C CA . PRO A 1 77 ? 10.505 3.079 -13.580 1.00 94.56 77 PRO A CA 1
ATOM 626 C C . PRO A 1 77 ? 9.563 4.030 -12.810 1.00 94.56 77 PRO A C 1
ATOM 628 O O . PRO A 1 77 ? 9.792 5.242 -12.822 1.00 94.56 77 PRO A O 1
ATOM 631 N N . PRO A 1 78 ? 8.538 3.514 -12.105 1.00 96.06 78 PRO A N 1
ATOM 632 C CA . PRO A 1 78 ? 7.584 4.323 -11.343 1.00 96.06 78 PRO A CA 1
ATOM 633 C C . PRO A 1 78 ? 8.153 4.715 -9.966 1.00 96.06 78 PRO A C 1
ATOM 635 O O . PRO A 1 78 ? 7.700 4.262 -8.912 1.00 96.06 78 PRO A O 1
ATOM 638 N N . GLU A 1 79 ? 9.220 5.519 -9.958 1.00 96.00 79 GLU A N 1
ATOM 639 C CA . GLU A 1 79 ? 9.940 5.897 -8.730 1.00 96.00 79 GLU A CA 1
ATOM 640 C C . GLU A 1 79 ? 9.083 6.745 -7.779 1.00 96.00 79 GLU A C 1
ATOM 642 O O . GLU A 1 79 ? 9.148 6.586 -6.557 1.00 96.00 79 GLU A O 1
ATOM 647 N N . SER A 1 80 ? 8.242 7.622 -8.337 1.00 95.69 80 SER A N 1
ATOM 648 C CA . SER A 1 80 ? 7.339 8.477 -7.557 1.00 95.69 80 SER A CA 1
ATOM 649 C C . SER A 1 80 ? 6.272 7.654 -6.833 1.00 95.69 80 SER A C 1
ATOM 651 O O . SER A 1 80 ? 5.982 7.897 -5.658 1.00 95.69 80 SER A O 1
ATOM 653 N N . GLU A 1 81 ? 5.716 6.653 -7.512 1.00 96.12 81 GLU A N 1
ATOM 654 C CA . GLU A 1 81 ? 4.748 5.700 -6.976 1.00 96.12 81 GLU A CA 1
ATOM 655 C C . GLU A 1 81 ? 5.396 4.812 -5.919 1.00 96.12 81 GLU A C 1
ATOM 657 O O . GLU A 1 81 ? 4.819 4.621 -4.846 1.00 96.12 81 GLU A O 1
ATOM 662 N N . LEU A 1 82 ? 6.611 4.310 -6.179 1.00 96.56 82 LEU A N 1
ATOM 663 C CA . LEU A 1 82 ? 7.380 3.524 -5.215 1.00 96.56 82 LEU A CA 1
ATOM 664 C C . LEU A 1 82 ? 7.583 4.317 -3.921 1.00 96.56 82 LEU A C 1
ATOM 666 O O . LEU A 1 82 ? 7.246 3.837 -2.838 1.00 96.56 82 LEU A O 1
ATOM 670 N N . TRP A 1 83 ? 8.077 5.552 -4.027 1.00 95.88 83 TRP A N 1
ATOM 671 C CA . TRP A 1 83 ? 8.343 6.400 -2.867 1.00 95.88 83 TRP A CA 1
ATOM 672 C C . TRP A 1 83 ? 7.066 6.759 -2.094 1.00 95.88 83 TRP A C 1
ATOM 674 O O . TRP A 1 83 ? 7.032 6.697 -0.860 1.00 95.88 83 TRP A O 1
ATOM 684 N N . ALA A 1 84 ? 5.983 7.103 -2.798 1.00 95.06 84 ALA A N 1
ATOM 685 C CA . ALA A 1 84 ? 4.699 7.396 -2.167 1.00 95.06 84 ALA A CA 1
ATOM 686 C C . ALA A 1 84 ? 4.121 6.160 -1.455 1.00 95.06 84 ALA A C 1
ATOM 688 O O . ALA A 1 84 ? 3.650 6.259 -0.314 1.00 95.06 84 ALA A O 1
ATOM 689 N N . SER A 1 85 ? 4.204 4.995 -2.097 1.00 95.25 85 SER A N 1
ATOM 690 C CA . SER A 1 85 ? 3.750 3.708 -1.564 1.00 95.25 85 SER A CA 1
ATOM 691 C C . SER A 1 85 ? 4.550 3.284 -0.336 1.00 95.25 85 SER A C 1
ATOM 693 O O . SER A 1 85 ? 3.957 2.866 0.656 1.00 95.25 85 SER A O 1
ATOM 695 N N . GLU A 1 86 ? 5.868 3.492 -0.331 1.00 95.50 86 GLU A N 1
ATOM 696 C CA . GLU A 1 86 ? 6.754 3.190 0.802 1.00 95.50 86 GLU A CA 1
ATOM 697 C C . GLU A 1 86 ? 6.340 3.933 2.082 1.00 95.50 86 GLU A C 1
ATOM 699 O O . GLU A 1 86 ? 6.378 3.396 3.192 1.00 95.50 86 GLU A O 1
ATOM 704 N N . ARG A 1 87 ? 5.875 5.178 1.944 1.00 92.75 87 ARG A N 1
ATOM 705 C CA . ARG A 1 87 ? 5.374 5.965 3.079 1.00 92.75 87 ARG A CA 1
ATOM 706 C C . ARG A 1 87 ? 3.991 5.510 3.531 1.00 92.75 87 ARG A C 1
ATOM 708 O O . ARG A 1 87 ? 3.720 5.479 4.733 1.00 92.75 87 ARG A O 1
ATOM 715 N N . ARG A 1 88 ? 3.112 5.187 2.582 1.00 91.94 88 ARG A N 1
ATOM 716 C CA . ARG A 1 88 ? 1.691 4.898 2.835 1.00 91.94 88 ARG A CA 1
ATOM 717 C C . ARG A 1 88 ? 1.446 3.459 3.299 1.00 91.94 88 ARG A C 1
ATOM 719 O O . ARG A 1 88 ? 0.544 3.252 4.112 1.00 91.94 88 ARG A O 1
ATOM 726 N N . LYS A 1 89 ? 2.283 2.496 2.890 1.00 93.38 89 LYS A N 1
ATOM 727 C CA . LYS A 1 89 ? 2.178 1.078 3.286 1.00 93.38 89 LYS A CA 1
ATOM 728 C C . LYS A 1 89 ? 2.291 0.864 4.798 1.00 93.38 89 LYS A C 1
ATOM 730 O O . LYS A 1 89 ? 1.654 -0.044 5.317 1.00 93.38 89 LYS A O 1
ATOM 735 N N . LYS A 1 90 ? 3.026 1.728 5.520 1.00 91.94 90 LYS A N 1
ATOM 736 C CA . LYS A 1 90 ? 3.288 1.605 6.971 1.00 91.94 90 LYS A CA 1
ATOM 737 C C . LYS A 1 90 ? 2.016 1.461 7.806 1.00 91.94 90 LYS A C 1
ATOM 739 O O . LYS A 1 90 ? 2.003 0.771 8.817 1.00 91.94 90 LYS A O 1
ATOM 744 N N . VAL A 1 91 ? 0.934 2.114 7.379 1.00 89.56 91 VAL A N 1
ATOM 745 C CA . VAL A 1 91 ? -0.376 1.994 8.031 1.00 89.56 91 VAL A CA 1
ATOM 746 C C . VAL A 1 91 ? -0.894 0.563 7.951 1.00 89.56 91 VAL A C 1
ATOM 748 O O . V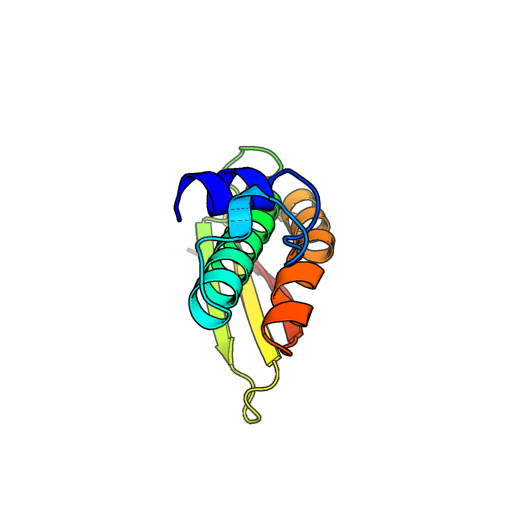AL A 1 91 ? -1.290 -0.005 8.964 1.00 89.56 91 VAL A O 1
ATOM 751 N N . LEU A 1 92 ? -0.882 -0.008 6.749 1.00 92.81 92 LEU A N 1
ATOM 752 C CA . LEU A 1 92 ? -1.365 -1.358 6.501 1.00 92.81 92 LEU A CA 1
ATOM 753 C C . LEU A 1 92 ? -0.458 -2.401 7.167 1.00 92.81 92 LEU A C 1
ATOM 755 O O . LEU A 1 92 ? -0.966 -3.331 7.786 1.00 92.81 92 LEU A O 1
ATOM 759 N N . GLU A 1 93 ? 0.861 -2.196 7.111 1.00 94.31 93 GLU A N 1
ATOM 760 C CA . GLU A 1 93 ? 1.853 -3.025 7.808 1.00 94.31 93 GLU A CA 1
ATOM 761 C C . GLU A 1 93 ? 1.565 -3.119 9.308 1.00 94.31 93 GLU A C 1
ATOM 763 O O . GLU A 1 93 ? 1.504 -4.214 9.862 1.00 94.31 93 GLU A O 1
ATOM 768 N N . ASN A 1 94 ? 1.336 -1.977 9.961 1.00 92.12 94 ASN A N 1
ATOM 769 C CA . ASN A 1 94 ? 1.070 -1.930 11.396 1.00 92.12 94 ASN A CA 1
ATOM 770 C C . ASN A 1 94 ? -0.266 -2.592 11.763 1.00 92.12 94 ASN A C 1
ATOM 772 O O . ASN A 1 94 ? -0.348 -3.267 12.783 1.00 92.12 94 ASN A O 1
ATOM 776 N N . LEU A 1 95 ? -1.306 -2.415 10.941 1.00 91.50 95 LEU A N 1
ATOM 777 C CA . LEU A 1 95 ? -2.629 -3.004 11.184 1.00 91.50 95 LEU A CA 1
ATOM 778 C C . LEU A 1 95 ? -2.633 -4.528 11.039 1.00 91.50 95 LEU A C 1
ATOM 780 O O . LEU A 1 95 ? -3.312 -5.224 11.793 1.00 91.50 95 LEU A O 1
ATOM 784 N N . LEU A 1 96 ? -1.896 -5.041 10.055 1.00 91.44 96 LEU A N 1
ATOM 785 C CA . LEU A 1 96 ? -1.812 -6.472 9.777 1.00 91.44 96 LEU A CA 1
ATOM 786 C C . LEU A 1 96 ? -0.669 -7.162 10.532 1.00 91.44 96 LEU A C 1
ATOM 788 O O . LEU A 1 96 ? -0.618 -8.387 10.550 1.00 91.44 96 LEU A O 1
ATOM 792 N N . ASN A 1 97 ? 0.220 -6.395 11.168 1.00 93.06 97 ASN A N 1
ATOM 793 C CA . ASN A 1 97 ? 1.452 -6.878 11.788 1.00 93.06 97 ASN A CA 1
ATOM 794 C C . ASN A 1 97 ? 2.335 -7.683 10.811 1.00 93.06 97 ASN A C 1
ATOM 796 O O . ASN A 1 97 ? 2.891 -8.727 11.154 1.00 93.06 97 ASN A O 1
ATOM 800 N N . ILE A 1 98 ? 2.448 -7.188 9.576 1.00 93.25 98 ILE A N 1
ATOM 801 C CA . ILE A 1 98 ? 3.259 -7.781 8.504 1.00 93.25 98 ILE A CA 1
ATOM 802 C C . ILE A 1 98 ? 4.132 -6.718 7.842 1.00 93.25 98 ILE A C 1
ATOM 804 O O . ILE A 1 98 ? 3.814 -5.531 7.873 1.00 93.25 98 ILE A O 1
ATOM 808 N N . LYS A 1 99 ? 5.223 -7.143 7.204 1.00 95.12 99 LYS A N 1
ATOM 809 C CA . LYS A 1 99 ? 6.082 -6.270 6.392 1.00 95.12 99 LYS A CA 1
ATOM 810 C C . LYS A 1 99 ? 5.796 -6.412 4.903 1.00 95.12 99 LYS A C 1
ATOM 812 O O . LYS A 1 99 ? 5.680 -7.520 4.392 1.00 95.12 99 LYS A O 1
ATOM 817 N N . ILE A 1 100 ? 5.728 -5.286 4.205 1.00 95.62 100 ILE A N 1
ATOM 818 C CA . ILE A 1 100 ? 5.482 -5.208 2.767 1.00 95.62 100 ILE A CA 1
ATOM 819 C C . ILE A 1 100 ? 6.749 -4.676 2.120 1.00 95.62 100 ILE A C 1
ATOM 821 O O . ILE A 1 100 ? 7.055 -3.497 2.232 1.00 95.62 100 ILE A O 1
ATOM 825 N N . ASN A 1 101 ? 7.503 -5.516 1.425 1.00 96.00 101 ASN A N 1
ATOM 826 C CA . ASN A 1 101 ? 8.719 -5.086 0.739 1.00 96.00 101 ASN A CA 1
ATOM 827 C C . ASN A 1 101 ? 8.395 -4.770 -0.722 1.00 96.00 101 ASN A C 1
ATOM 829 O O . ASN A 1 101 ? 8.015 -5.668 -1.469 1.00 96.00 101 ASN A O 1
ATOM 833 N N . LEU A 1 102 ? 8.532 -3.506 -1.125 1.00 96.62 102 LEU A N 1
ATOM 834 C CA . LEU A 1 102 ? 8.263 -3.083 -2.498 1.00 96.62 102 LEU A CA 1
ATOM 835 C C . LEU A 1 102 ? 9.490 -3.336 -3.377 1.00 96.62 102 LEU A C 1
ATOM 837 O O . LEU A 1 102 ? 10.619 -3.058 -2.972 1.00 96.62 102 LEU A O 1
ATOM 841 N N . ARG A 1 103 ? 9.269 -3.862 -4.583 1.00 96.44 103 ARG A N 1
ATOM 842 C CA . ARG A 1 103 ? 10.302 -4.025 -5.615 1.00 96.44 103 ARG A CA 1
ATOM 843 C C . ARG A 1 103 ? 9.764 -3.586 -6.965 1.00 96.44 103 ARG A C 1
ATOM 845 O O . ARG A 1 103 ? 8.577 -3.743 -7.223 1.00 96.44 103 ARG A O 1
ATOM 852 N N . LEU A 1 104 ? 10.643 -3.073 -7.817 1.00 97.12 104 LEU A N 1
ATOM 853 C CA . LEU A 1 104 ? 10.320 -2.741 -9.200 1.00 97.12 104 LEU A CA 1
ATOM 854 C C . LEU A 1 104 ? 10.819 -3.851 -10.128 1.00 97.12 104 LEU A C 1
ATOM 856 O O . LEU A 1 104 ? 11.937 -4.335 -9.964 1.00 97.12 104 LEU A O 1
ATOM 860 N N . GLU A 1 105 ? 10.008 -4.224 -11.112 1.00 97.00 105 GLU A N 1
ATOM 861 C CA . GLU A 1 105 ? 10.366 -5.186 -12.161 1.00 97.00 105 GLU A CA 1
ATOM 862 C C . GLU A 1 105 ? 9.903 -4.638 -13.512 1.00 97.00 105 GLU A C 1
ATOM 864 O O . GLU A 1 105 ? 8.724 -4.335 -13.692 1.00 97.00 105 GLU A O 1
ATOM 869 N N . LYS A 1 106 ? 10.823 -4.492 -14.470 1.00 96.50 106 LYS A N 1
ATOM 870 C CA . LYS A 1 106 ? 10.435 -4.138 -15.835 1.00 96.50 106 LYS A CA 1
ATOM 871 C C . LYS A 1 106 ? 9.887 -5.382 -16.528 1.00 96.50 106 LYS A C 1
ATOM 873 O O . LYS A 1 106 ? 10.533 -6.427 -16.516 1.00 96.50 106 LYS A O 1
ATOM 878 N N . LEU A 1 107 ? 8.712 -5.265 -17.130 1.00 94.44 107 LEU A N 1
ATOM 879 C CA . LEU A 1 107 ? 8.141 -6.301 -17.978 1.00 94.44 107 LEU A CA 1
ATOM 880 C C . LEU A 1 107 ? 8.893 -6.320 -19.311 1.00 94.44 107 LEU A C 1
ATOM 882 O O . LEU A 1 107 ? 8.946 -5.313 -20.017 1.00 94.44 107 LEU A O 1
ATOM 886 N N . SER A 1 108 ? 9.468 -7.472 -19.638 1.00 86.00 108 SER A N 1
ATOM 887 C CA . SER A 1 108 ? 9.974 -7.761 -20.977 1.00 86.00 108 SER A CA 1
ATOM 888 C C . SER A 1 108 ? 8.837 -8.376 -21.787 1.00 86.00 108 SER A C 1
ATOM 890 O O . SER A 1 108 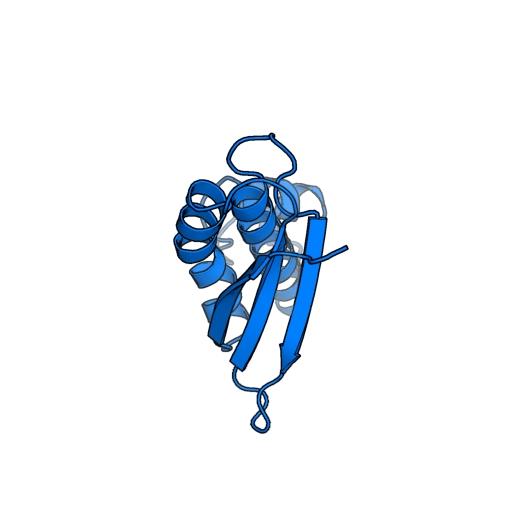? 8.248 -9.363 -21.340 1.00 86.00 108 SER A O 1
ATOM 892 N N . TYR A 1 109 ? 8.514 -7.773 -22.929 1.00 61.94 109 TYR A N 1
ATOM 893 C CA . TYR A 1 109 ? 7.735 -8.436 -23.975 1.00 61.94 109 TYR A CA 1
ATOM 894 C C . TYR A 1 109 ? 8.627 -9.376 -24.781 1.00 61.94 109 TYR A C 1
ATOM 896 O O . TYR A 1 109 ? 9.818 -9.027 -24.957 1.00 61.94 109 TYR A O 1
#

pLDDT: mean 89.33, std 9.03, range [58.22, 97.12]

Sequence (109 aa):
MIANIARYHRKALPKEKHKNLKDFDDDEIRKISILAGILRLSDGLEKTHNALINDIKFIPDKNGKSFIMVLRYLTHPPESELWASERRKKVLENLLNIKINLRLEKLSY

Foldseek 3Di:
DVVLLVVQLPDPQDDCPDPVCVVDDPVRSLVSQLSSLVSNLVCLQCVPVPPQQPDWDWAADPVNQEIEIEREGADDWPVSSVVSNVVSNVSNCVSVNHYYHYHYDYDDD